Protein AF-A0A8J2LFX3-F1 (afdb_monomer)

Structure (mmCIF, N/CA/C/O backbone):
data_AF-A0A8J2LFX3-F1
#
_entry.id   AF-A0A8J2LFX3-F1
#
loop_
_atom_site.group_PDB
_atom_site.id
_atom_site.type_symbol
_atom_site.label_atom_id
_atom_site.label_alt_id
_atom_site.label_comp_id
_atom_site.label_asym_id
_atom_site.label_entity_id
_atom_site.label_seq_id
_atom_site.pdbx_PDB_ins_code
_atom_site.Cartn_x
_atom_site.Cartn_y
_atom_site.Cartn_z
_atom_site.occupancy
_atom_site.B_iso_or_equiv
_atom_site.auth_seq_id
_atom_site.auth_comp_id
_atom_site.auth_asym_id
_atom_site.auth_atom_id
_atom_site.pdbx_PDB_model_num
ATOM 1 N N . ARG A 1 1 ? -1.518 -3.913 -32.724 1.00 54.06 1 ARG A N 1
ATOM 2 C CA . ARG A 1 1 ? -2.761 -3.125 -32.909 1.00 54.06 1 ARG A CA 1
ATOM 3 C C . ARG A 1 1 ? -3.362 -2.504 -31.645 1.00 54.06 1 ARG A C 1
ATOM 5 O O . ARG A 1 1 ? -3.895 -1.420 -31.779 1.00 54.06 1 ARG A O 1
ATOM 12 N N . ARG A 1 2 ? -3.310 -3.101 -30.437 1.00 59.50 2 ARG A N 1
ATOM 13 C CA . ARG A 1 2 ? -3.858 -2.443 -29.218 1.00 59.50 2 ARG A CA 1
ATOM 14 C C . ARG A 1 2 ? -3.054 -1.228 -28.721 1.00 59.50 2 ARG A C 1
ATOM 16 O O . ARG A 1 2 ? -3.643 -0.308 -28.173 1.00 59.50 2 ARG A O 1
ATOM 23 N N . LEU A 1 3 ? -1.735 -1.227 -28.914 1.00 58.22 3 LEU A N 1
ATOM 24 C CA . LEU A 1 3 ? -0.837 -0.178 -28.405 1.00 58.22 3 LEU A CA 1
ATOM 25 C C . LEU A 1 3 ? -0.904 1.123 -29.227 1.00 58.22 3 LEU A C 1
ATOM 27 O O . LEU A 1 3 ? -0.895 2.213 -28.665 1.00 58.22 3 LEU A O 1
ATOM 31 N N . GLU A 1 4 ? -1.077 1.008 -30.545 1.00 68.25 4 GLU A N 1
ATOM 32 C CA . GLU A 1 4 ? -1.206 2.150 -31.467 1.00 68.25 4 GLU A CA 1
ATOM 33 C C . GLU A 1 4 ? -2.461 2.985 -31.177 1.00 68.25 4 GLU A C 1
ATOM 35 O O . GLU A 1 4 ? -2.435 4.206 -31.287 1.00 68.25 4 GLU A O 1
ATOM 40 N N . THR A 1 5 ? -3.552 2.348 -30.735 1.00 74.25 5 THR A N 1
ATOM 41 C CA . THR A 1 5 ? -4.804 3.039 -30.378 1.00 74.25 5 THR A CA 1
ATOM 42 C C . THR A 1 5 ? -4.658 3.927 -29.137 1.00 74.25 5 THR A C 1
ATOM 44 O O . THR A 1 5 ? -5.468 4.824 -28.933 1.00 74.25 5 THR A O 1
ATOM 47 N N . MET A 1 6 ? -3.632 3.695 -28.313 1.00 72.31 6 MET A N 1
ATOM 48 C CA . MET A 1 6 ? -3.352 4.468 -27.098 1.00 72.31 6 MET A CA 1
ATOM 49 C C . MET A 1 6 ? -2.240 5.509 -27.293 1.00 72.31 6 MET A C 1
ATOM 51 O O . MET A 1 6 ? -1.804 6.113 -26.319 1.00 72.31 6 MET A O 1
ATOM 55 N N . ASN A 1 7 ? -1.788 5.736 -28.534 1.00 65.56 7 ASN A N 1
ATOM 56 C CA . ASN A 1 7 ? -0.695 6.657 -28.861 1.00 65.56 7 ASN A CA 1
ATOM 57 C C . ASN A 1 7 ? 0.618 6.345 -28.109 1.00 65.56 7 ASN A C 1
ATOM 59 O O . ASN A 1 7 ? 1.412 7.236 -27.815 1.00 65.56 7 ASN A O 1
ATOM 63 N N . ILE A 1 8 ? 0.837 5.070 -27.774 1.00 66.75 8 ILE A N 1
ATOM 64 C CA . ILE A 1 8 ? 2.056 4.597 -27.118 1.00 66.75 8 ILE A CA 1
ATOM 65 C C . ILE A 1 8 ? 2.940 3.991 -28.205 1.00 66.75 8 ILE A C 1
ATOM 67 O O . ILE A 1 8 ? 2.707 2.870 -28.661 1.00 66.75 8 ILE A O 1
ATOM 71 N N . ALA A 1 9 ? 3.940 4.755 -28.643 1.00 70.19 9 ALA A N 1
ATOM 72 C CA . ALA A 1 9 ? 4.983 4.254 -29.526 1.00 70.19 9 ALA A CA 1
ATOM 73 C C . ALA A 1 9 ? 5.991 3.430 -28.711 1.00 70.19 9 ALA A C 1
ATOM 75 O O . ALA A 1 9 ? 6.470 3.873 -27.666 1.00 70.19 9 ALA A O 1
ATOM 76 N N . VAL A 1 10 ? 6.311 2.225 -29.186 1.00 65.88 10 VAL A N 1
ATOM 77 C CA . VAL A 1 10 ? 7.404 1.426 -28.622 1.00 65.88 10 VAL A CA 1
ATOM 78 C C . VAL A 1 10 ? 8.708 2.088 -29.050 1.00 65.88 10 VAL A C 1
ATOM 80 O O . VAL A 1 10 ? 8.985 2.199 -30.240 1.00 65.88 10 VAL A O 1
ATOM 83 N N . ASN A 1 11 ? 9.487 2.568 -28.084 1.00 65.62 11 ASN A N 1
ATOM 84 C CA . ASN A 1 11 ? 10.821 3.081 -28.357 1.00 65.62 11 ASN A CA 1
ATOM 85 C C . ASN A 1 11 ? 11.753 1.888 -28.623 1.00 65.62 11 ASN A C 1
ATOM 87 O O . ASN A 1 11 ? 12.009 1.098 -27.716 1.00 65.62 11 A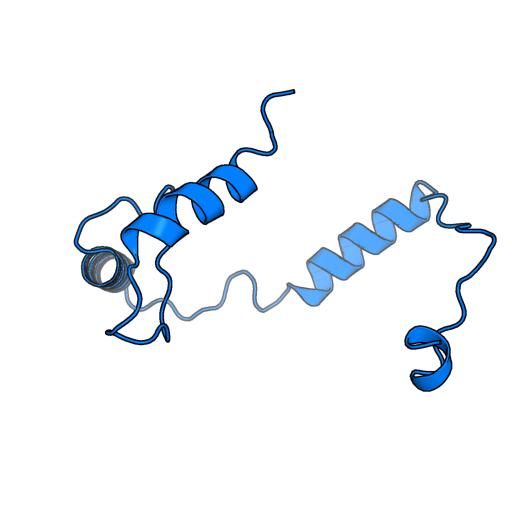SN A O 1
ATOM 91 N N . GLU A 1 12 ? 12.226 1.745 -29.862 1.00 63.00 12 GLU A N 1
ATOM 92 C CA . GLU A 1 12 ? 13.102 0.644 -30.295 1.00 63.00 12 GLU A CA 1
ATOM 93 C C . GLU A 1 12 ? 14.477 0.675 -29.610 1.00 63.00 12 GLU A C 1
ATOM 95 O O . GLU A 1 12 ? 15.147 -0.350 -29.517 1.00 63.00 12 GLU A O 1
ATOM 100 N N . ASN A 1 13 ? 14.857 1.825 -29.046 1.00 62.53 13 ASN A N 1
ATOM 101 C CA . ASN A 1 13 ? 16.038 1.970 -28.211 1.00 62.53 13 ASN A CA 1
ATOM 102 C C . ASN A 1 13 ? 15.597 2.242 -26.769 1.00 62.53 13 ASN A C 1
ATOM 104 O O . ASN A 1 13 ? 15.282 3.391 -26.439 1.00 62.53 13 ASN A O 1
ATOM 108 N N . PRO A 1 14 ? 15.599 1.249 -25.863 1.00 56.38 14 PRO A N 1
ATOM 109 C CA . PRO A 1 14 ? 15.486 1.527 -24.444 1.00 56.38 14 PRO A CA 1
ATOM 110 C C . PRO A 1 14 ? 16.813 2.137 -23.982 1.00 56.38 14 PRO A C 1
ATOM 112 O O . PRO A 1 14 ? 17.591 1.507 -23.276 1.00 56.38 14 PRO A O 1
ATOM 115 N N . SER A 1 15 ? 17.104 3.380 -24.370 1.00 59.62 15 SER A N 1
ATOM 116 C CA . SER A 1 15 ? 18.200 4.160 -23.795 1.00 59.62 15 SER A CA 1
ATOM 117 C C . SER A 1 15 ? 17.783 4.642 -22.402 1.00 59.62 15 SER A C 1
ATOM 119 O O . SER A 1 15 ? 17.672 5.835 -22.121 1.00 59.62 15 SER A O 1
ATOM 121 N N . LEU A 1 16 ? 17.478 3.685 -21.535 1.00 60.28 16 LEU A N 1
ATOM 122 C CA . LEU A 1 16 ? 17.452 3.840 -20.093 1.00 60.28 16 LEU A CA 1
ATOM 123 C C . LEU A 1 16 ? 18.709 3.162 -19.555 1.00 60.28 16 LEU A C 1
ATOM 125 O O . LEU A 1 16 ? 18.645 2.343 -18.643 1.00 60.28 16 LEU A O 1
ATOM 129 N N . GLU A 1 17 ? 19.872 3.506 -20.113 1.00 66.19 17 GLU A N 1
ATOM 130 C CA . GLU A 1 17 ? 21.086 3.360 -19.325 1.00 66.19 17 GLU A CA 1
ATOM 131 C C . GLU A 1 17 ? 20.935 4.304 -18.134 1.00 66.19 17 GLU A C 1
ATOM 133 O O . GLU A 1 17 ? 20.952 5.534 -18.254 1.00 66.19 17 GLU A O 1
ATOM 138 N N . LEU A 1 18 ? 20.666 3.705 -16.978 1.00 66.12 18 LEU A N 1
ATOM 139 C CA . LEU A 1 18 ? 20.683 4.375 -15.692 1.00 66.12 18 LEU A CA 1
ATOM 140 C C . LEU A 1 18 ? 22.133 4.744 -15.405 1.00 66.12 18 LEU A C 1
ATOM 142 O O . LEU A 1 18 ? 22.847 4.032 -14.705 1.00 66.12 18 LEU A O 1
ATOM 146 N N . THR A 1 19 ? 22.566 5.868 -15.968 1.00 83.69 19 THR A N 1
ATOM 147 C CA . THR A 1 19 ? 23.783 6.526 -15.512 1.00 83.69 19 THR A CA 1
ATOM 148 C C . THR A 1 19 ? 23.674 6.752 -14.006 1.00 83.69 19 THR A C 1
ATOM 150 O O . THR A 1 19 ? 22.574 6.912 -13.465 1.00 83.69 19 THR A O 1
ATOM 153 N N . GLU A 1 20 ? 24.805 6.758 -13.309 1.00 84.94 20 GLU A N 1
ATOM 154 C CA . GLU A 1 20 ? 24.835 6.887 -11.848 1.00 84.94 20 GLU A CA 1
ATOM 155 C C . GLU A 1 20 ? 24.051 8.123 -11.368 1.00 84.94 20 GLU A C 1
ATOM 157 O O . GLU A 1 20 ? 23.231 8.043 -10.450 1.00 84.94 20 GLU A O 1
ATOM 162 N N . GLU A 1 21 ? 24.186 9.234 -12.096 1.00 87.94 21 GLU A N 1
ATOM 163 C CA . GLU A 1 21 ? 23.443 10.478 -11.884 1.00 87.94 21 GLU A CA 1
ATOM 164 C C . GLU A 1 21 ? 21.924 10.298 -12.024 1.00 87.94 21 GLU A C 1
ATOM 166 O O . GLU A 1 21 ? 21.158 10.758 -11.174 1.00 87.94 21 GLU A O 1
ATOM 171 N N . ARG A 1 22 ? 21.462 9.581 -13.059 1.00 84.31 22 ARG A N 1
ATOM 172 C CA . ARG A 1 22 ? 20.034 9.277 -13.258 1.00 84.31 22 ARG A CA 1
ATOM 173 C C . ARG A 1 22 ? 19.501 8.344 -12.176 1.00 84.31 22 ARG A C 1
ATOM 175 O O . ARG A 1 22 ? 18.360 8.506 -11.752 1.00 84.31 22 ARG A O 1
ATOM 182 N N . GLY A 1 23 ? 20.320 7.406 -11.700 1.00 87.56 23 GLY A N 1
ATOM 183 C CA . GLY A 1 23 ? 19.982 6.526 -10.584 1.00 87.56 23 GLY A CA 1
ATOM 184 C C . GLY A 1 23 ? 19.795 7.289 -9.271 1.00 87.56 23 GLY A C 1
ATOM 185 O O . GLY A 1 23 ? 18.824 7.049 -8.551 1.00 87.56 23 GLY A O 1
ATOM 186 N N . ILE A 1 24 ? 20.679 8.245 -8.973 1.00 90.25 24 ILE A N 1
ATOM 187 C CA . ILE A 1 24 ? 20.552 9.130 -7.804 1.00 90.25 24 ILE A CA 1
ATOM 188 C C . ILE A 1 24 ? 19.301 10.000 -7.931 1.00 90.25 24 ILE A C 1
ATOM 190 O O . ILE A 1 24 ? 18.506 10.077 -6.994 1.00 90.25 24 ILE A O 1
ATOM 194 N N . LEU A 1 25 ? 19.081 10.600 -9.100 1.00 89.94 25 LEU A N 1
ATOM 195 C CA . LEU A 1 25 ? 17.931 11.463 -9.344 1.00 89.94 25 LEU A CA 1
ATOM 196 C C . LEU A 1 25 ? 16.612 10.689 -9.225 1.00 89.94 25 LEU A C 1
ATOM 198 O O . LEU A 1 25 ? 15.675 11.176 -8.600 1.00 89.94 25 LEU A O 1
ATOM 202 N N . LEU A 1 26 ? 16.556 9.448 -9.713 1.00 85.62 26 LEU A N 1
ATOM 203 C CA . LEU A 1 26 ? 15.398 8.572 -9.541 1.00 85.62 26 LEU A CA 1
ATOM 204 C C . LEU A 1 26 ? 15.145 8.234 -8.066 1.00 85.62 26 LEU A C 1
ATOM 206 O O . LEU A 1 26 ? 14.004 8.301 -7.618 1.00 85.62 26 LEU A O 1
ATOM 210 N N . LYS A 1 27 ? 16.193 7.924 -7.288 1.00 85.31 27 LYS A N 1
ATOM 211 C CA . LYS A 1 27 ? 16.071 7.695 -5.836 1.00 85.31 27 LYS A CA 1
ATOM 212 C C . LYS A 1 27 ? 15.534 8.930 -5.114 1.00 85.31 27 LYS A C 1
ATOM 214 O O . LYS A 1 27 ? 14.680 8.787 -4.245 1.00 85.31 27 LYS A O 1
ATOM 219 N N . ILE A 1 28 ? 15.989 10.125 -5.494 1.00 86.44 28 ILE A N 1
ATOM 220 C CA . ILE A 1 28 ? 15.506 11.398 -4.941 1.00 86.44 28 ILE A CA 1
ATOM 221 C C . ILE A 1 28 ? 14.050 11.646 -5.336 1.00 86.44 28 ILE A C 1
ATOM 223 O O . ILE A 1 28 ? 13.258 12.022 -4.483 1.00 86.44 28 ILE A O 1
ATOM 227 N N . VAL A 1 29 ? 13.675 11.413 -6.596 1.00 85.06 29 VAL A N 1
ATOM 228 C CA . VAL A 1 29 ? 12.294 11.579 -7.073 1.00 85.06 29 VAL A CA 1
ATOM 229 C C . VAL A 1 29 ? 11.356 10.601 -6.377 1.00 85.06 29 VAL A C 1
ATOM 231 O O . VAL A 1 29 ? 10.283 11.008 -5.955 1.00 85.06 29 VAL A O 1
ATOM 234 N N . ILE A 1 30 ? 11.765 9.345 -6.191 1.00 81.44 30 ILE A N 1
ATOM 235 C CA . ILE A 1 30 ? 11.018 8.356 -5.408 1.00 81.44 30 ILE A CA 1
ATOM 236 C C . ILE A 1 30 ? 10.890 8.851 -3.964 1.00 81.44 30 ILE A C 1
ATOM 238 O O . ILE A 1 30 ? 9.778 9.045 -3.483 1.00 81.44 30 ILE A O 1
ATOM 242 N N . ALA A 1 31 ? 12.001 9.144 -3.285 1.00 78.50 31 ALA A N 1
ATOM 243 C CA . ALA A 1 31 ? 11.982 9.616 -1.902 1.00 78.50 31 ALA A CA 1
ATOM 244 C C . ALA A 1 31 ? 11.134 10.890 -1.725 1.00 78.50 31 ALA A C 1
ATOM 246 O O . ALA A 1 31 ? 10.353 10.969 -0.784 1.00 78.50 31 ALA A O 1
ATOM 247 N N . GLY A 1 32 ? 11.232 11.847 -2.648 1.00 74.62 32 GLY A N 1
ATOM 248 C CA . GLY A 1 32 ? 10.488 13.106 -2.654 1.00 74.62 32 GLY A CA 1
ATOM 249 C C . GLY A 1 32 ? 9.009 12.944 -3.004 1.00 74.62 32 GLY A C 1
ATOM 250 O O . GLY A 1 32 ? 8.167 13.546 -2.348 1.00 74.62 32 GLY A O 1
ATOM 251 N N . ALA A 1 33 ? 8.662 12.082 -3.963 1.00 73.50 33 ALA A N 1
ATOM 252 C CA . ALA A 1 33 ? 7.270 11.739 -4.268 1.00 73.50 33 ALA A CA 1
ATOM 253 C C . ALA A 1 33 ? 6.584 11.049 -3.078 1.00 73.50 33 ALA A C 1
ATOM 255 O O . ALA A 1 33 ? 5.379 11.200 -2.874 1.00 73.50 33 ALA A O 1
ATOM 256 N N . PHE A 1 34 ? 7.354 10.324 -2.263 1.00 65.50 34 PHE A N 1
ATOM 257 C CA . PHE A 1 34 ? 6.867 9.654 -1.061 1.00 65.50 34 PHE A CA 1
ATOM 258 C C . PHE A 1 34 ? 6.990 10.491 0.229 1.00 65.50 34 PHE A C 1
ATOM 260 O O . PHE A 1 34 ? 6.431 10.099 1.255 1.00 65.50 34 PHE A O 1
ATOM 267 N N . TYR A 1 35 ? 7.627 11.664 0.210 1.00 57.94 35 TYR A N 1
ATOM 268 C CA . TYR A 1 35 ? 7.782 12.543 1.377 1.00 57.94 35 TYR A CA 1
ATOM 269 C C . TYR A 1 35 ? 6.829 13.740 1.252 1.00 57.94 35 TYR A C 1
ATOM 271 O O . TYR A 1 35 ? 7.170 14.717 0.587 1.00 57.94 35 TYR A O 1
ATOM 279 N N . PRO A 1 36 ? 5.589 13.658 1.781 1.00 55.75 36 PRO A N 1
ATOM 280 C CA . PRO A 1 36 ? 5.284 13.576 3.223 1.00 55.75 36 PRO A CA 1
ATOM 281 C C . PRO A 1 36 ? 4.398 12.374 3.622 1.00 55.75 36 PRO A C 1
ATOM 283 O O . PRO A 1 36 ? 3.975 12.254 4.772 1.00 55.75 36 PRO A O 1
ATOM 286 N N . ASN A 1 37 ? 4.102 11.472 2.684 1.00 52.19 37 ASN A N 1
ATOM 287 C CA . ASN A 1 37 ? 3.111 10.406 2.862 1.00 52.19 37 ASN A CA 1
ATOM 288 C C . ASN A 1 37 ? 3.683 9.087 3.416 1.00 52.19 37 ASN A C 1
ATOM 290 O O . ASN A 1 37 ? 2.910 8.215 3.806 1.00 52.19 37 ASN A O 1
ATOM 294 N N . TYR A 1 38 ? 5.009 8.928 3.508 1.00 54.88 38 TYR A N 1
ATOM 295 C CA . TYR A 1 38 ? 5.621 7.703 4.044 1.00 54.88 38 TYR A CA 1
ATOM 296 C C . TYR A 1 38 ? 5.483 7.563 5.574 1.00 54.88 38 TYR A C 1
ATOM 298 O O . TYR A 1 38 ? 5.497 6.448 6.092 1.00 54.88 38 TYR A O 1
ATOM 306 N N . PHE A 1 39 ? 5.310 8.673 6.309 1.00 53.91 39 PHE A N 1
ATOM 307 C CA . PHE A 1 39 ? 5.297 8.673 7.783 1.00 53.91 39 PHE A CA 1
ATOM 308 C C . PHE A 1 39 ? 4.083 9.330 8.448 1.00 53.91 39 PHE A C 1
ATOM 310 O O . PHE A 1 39 ? 3.976 9.278 9.671 1.00 53.91 39 PHE A O 1
ATOM 317 N N . VAL A 1 40 ? 3.135 9.885 7.689 1.00 54.12 40 VAL A N 1
ATOM 318 C CA . VAL A 1 40 ? 1.976 10.581 8.273 1.00 54.12 40 VAL A CA 1
ATOM 319 C C . VAL A 1 40 ? 0.660 9.979 7.792 1.00 54.12 40 VAL A C 1
ATOM 321 O O . VAL A 1 40 ? -0.264 10.668 7.379 1.00 54.12 40 VAL A O 1
ATOM 324 N N . ARG A 1 41 ? 0.510 8.658 7.929 1.00 55.53 41 ARG A N 1
ATOM 325 C CA . ARG A 1 41 ? -0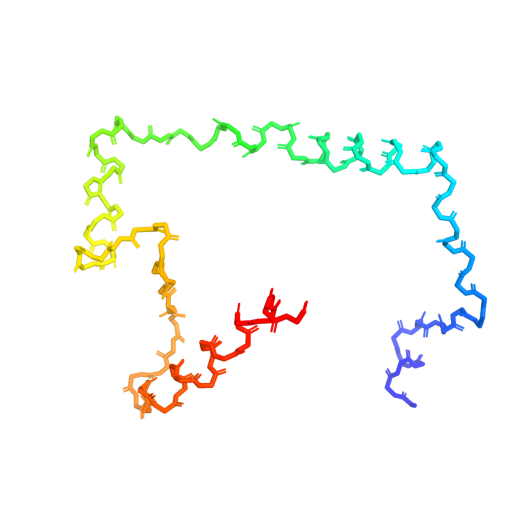.804 8.198 8.384 1.00 55.53 41 ARG A CA 1
ATOM 326 C C . ARG A 1 41 ? -0.821 8.566 9.858 1.00 55.53 41 ARG A C 1
ATOM 328 O O . ARG A 1 41 ? 0.012 8.043 10.593 1.00 55.53 41 ARG A O 1
ATOM 335 N N . ASN A 1 42 ? -1.701 9.482 10.264 1.00 54.75 42 ASN A N 1
ATOM 336 C CA . ASN A 1 42 ? -2.056 9.673 11.669 1.00 54.75 42 ASN A CA 1
ATOM 337 C C . ASN A 1 42 ? -2.513 8.299 12.168 1.00 54.75 42 ASN A C 1
ATOM 339 O O . ASN A 1 42 ? -3.670 7.922 11.994 1.00 54.75 42 ASN A O 1
ATOM 343 N N . ARG A 1 43 ? -1.574 7.471 12.637 1.00 56.69 43 ARG A N 1
ATOM 344 C CA . ARG A 1 43 ? -1.931 6.169 13.164 1.00 56.69 43 ARG A CA 1
ATOM 345 C C . ARG A 1 43 ? -2.670 6.495 14.458 1.00 56.69 43 ARG A C 1
ATOM 347 O O . ARG A 1 43 ? -2.119 7.251 15.267 1.00 56.69 43 ARG A O 1
ATOM 354 N N . PRO A 1 44 ? -3.894 5.979 14.665 1.00 60.19 44 PRO A N 1
ATOM 355 C CA . PRO A 1 44 ? -4.463 5.969 16.006 1.00 60.19 44 PRO A CA 1
ATOM 356 C C . PRO A 1 44 ? -3.418 5.358 16.950 1.00 60.19 44 PRO A C 1
ATOM 358 O O . PRO A 1 44 ? -2.511 4.656 16.480 1.00 60.19 44 PRO A O 1
ATOM 361 N N . LYS A 1 45 ? -3.472 5.696 18.247 1.00 74.19 45 LYS A N 1
ATOM 362 C CA . LYS A 1 45 ? -2.457 5.319 19.256 1.00 74.19 45 LYS A CA 1
ATOM 363 C C . LYS A 1 45 ? -1.888 3.941 18.927 1.00 74.19 45 LYS A C 1
ATOM 365 O O . LYS A 1 45 ? -2.677 3.043 18.688 1.00 74.19 45 LYS A O 1
ATOM 370 N N . LYS A 1 46 ? -0.563 3.755 18.904 1.00 69.19 46 LYS A N 1
ATOM 371 C CA . LYS A 1 46 ? 0.108 2.515 18.439 1.00 69.19 46 LYS A CA 1
ATOM 372 C C . LYS A 1 46 ? -0.654 1.212 18.769 1.00 69.19 46 LYS A C 1
ATOM 374 O O . LYS A 1 46 ? -0.827 0.366 17.901 1.00 69.19 46 LYS A O 1
ATOM 379 N N . ASN A 1 47 ? -1.170 1.110 19.993 1.00 70.12 47 ASN A N 1
ATOM 380 C CA . ASN A 1 47 ? -1.959 -0.020 20.486 1.00 70.12 47 ASN A CA 1
ATOM 381 C C . ASN A 1 47 ? -3.314 -0.217 19.768 1.00 70.12 47 ASN A C 1
ATOM 383 O O . ASN A 1 47 ? -3.727 -1.34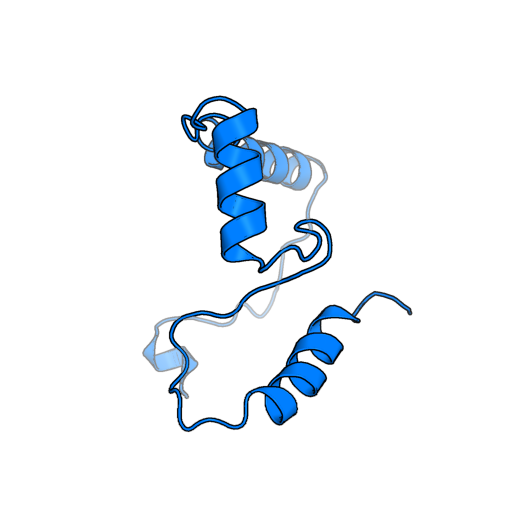8 19.537 1.00 70.12 47 ASN A O 1
ATOM 387 N N . GLU A 1 48 ? -4.025 0.860 19.430 1.00 77.19 48 GLU A N 1
ATOM 388 C CA . GLU A 1 48 ? -5.265 0.839 18.640 1.00 77.19 48 GLU A CA 1
ATOM 389 C C . GLU A 1 48 ? -4.983 0.363 17.213 1.00 77.19 48 GLU A C 1
ATOM 391 O O . GLU A 1 48 ? -5.672 -0.525 16.725 1.00 77.19 48 GLU A O 1
ATOM 396 N N . TYR A 1 49 ? -3.909 0.855 16.591 1.00 76.50 49 TYR A N 1
ATOM 397 C CA . TYR A 1 49 ? -3.505 0.430 15.251 1.00 76.50 49 TYR A CA 1
ATOM 398 C C . TYR A 1 49 ? -3.119 -1.059 15.192 1.00 76.50 49 TYR A C 1
ATOM 400 O O . TYR A 1 49 ? -3.568 -1.788 14.310 1.00 76.50 49 TYR A O 1
ATOM 408 N N . GLU A 1 50 ? -2.330 -1.547 16.153 1.00 74.44 50 GLU A N 1
ATOM 409 C CA . GLU A 1 50 ? -1.983 -2.974 16.250 1.00 74.44 50 GLU A CA 1
ATOM 410 C C . GLU A 1 50 ? -3.225 -3.852 16.491 1.00 74.44 50 GLU A C 1
ATOM 412 O O . GLU A 1 50 ? -3.362 -4.933 15.908 1.00 74.44 50 GLU A O 1
ATOM 417 N N . LYS A 1 51 ? -4.175 -3.372 17.304 1.00 78.12 51 LYS A N 1
ATOM 418 C CA . LYS A 1 51 ? -5.453 -4.051 17.553 1.00 78.12 51 LYS A CA 1
ATOM 419 C C . LYS A 1 51 ? -6.356 -4.084 16.315 1.00 78.12 51 LYS A C 1
ATOM 421 O O . LYS A 1 51 ? -7.025 -5.085 16.072 1.00 78.12 51 LYS A O 1
ATOM 426 N N . GLU A 1 52 ? -6.390 -3.013 15.533 1.00 79.50 52 GLU A N 1
ATOM 427 C CA . GLU A 1 52 ? -7.172 -2.947 14.295 1.00 79.50 52 GLU A CA 1
ATOM 428 C C . GLU A 1 52 ? -6.605 -3.877 13.224 1.00 79.50 52 GLU A C 1
ATOM 430 O O . GLU A 1 52 ? -7.357 -4.664 12.654 1.00 79.50 52 GLU A O 1
ATOM 435 N N . ILE A 1 53 ? -5.283 -3.881 13.025 1.00 78.62 53 ILE A N 1
ATOM 436 C CA . ILE A 1 53 ? -4.633 -4.785 12.067 1.00 78.62 53 ILE A CA 1
ATOM 437 C C . ILE A 1 53 ? -4.831 -6.245 12.461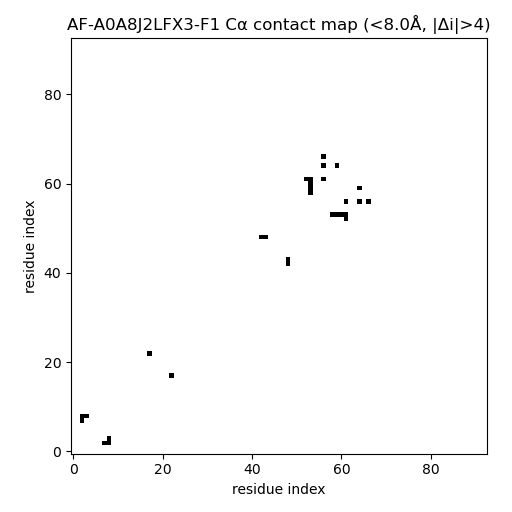 1.00 78.62 53 ILE A C 1
ATOM 439 O O . ILE A 1 53 ? -5.174 -7.076 11.624 1.00 78.62 53 ILE A O 1
ATOM 443 N N . SER A 1 54 ? -4.617 -6.581 13.735 1.00 78.38 54 SER A N 1
ATOM 444 C CA . SER A 1 54 ? -4.828 -7.953 14.205 1.00 78.38 54 SER A CA 1
ATOM 445 C C . SER A 1 54 ? -6.285 -8.391 14.047 1.00 78.38 54 SER A C 1
ATOM 447 O O . SER A 1 54 ? -6.532 -9.553 13.733 1.00 78.38 54 SER A O 1
ATOM 449 N N . LYS A 1 55 ? -7.254 -7.477 14.187 1.00 81.25 55 LYS A N 1
ATOM 450 C CA . LYS A 1 55 ? -8.666 -7.756 13.902 1.00 81.25 55 LYS A CA 1
ATOM 451 C C . LYS A 1 55 ? -8.919 -7.974 12.407 1.00 81.25 55 LYS A C 1
ATOM 453 O O . LYS A 1 55 ? -9.610 -8.925 12.055 1.00 81.25 55 LYS A O 1
ATOM 458 N N . GLU A 1 56 ? -8.360 -7.130 11.544 1.00 80.31 56 GLU A N 1
ATOM 459 C CA . GLU A 1 56 ? -8.504 -7.227 10.084 1.00 80.31 56 GLU A CA 1
ATOM 460 C C . GLU A 1 56 ? -7.878 -8.512 9.522 1.00 80.31 56 GLU A C 1
ATOM 462 O O . GLU A 1 56 ? -8.447 -9.161 8.647 1.00 80.31 56 GLU A O 1
ATOM 467 N N . LEU A 1 57 ? -6.743 -8.931 10.080 1.00 83.12 57 LEU A N 1
ATOM 468 C CA . LEU A 1 57 ? -6.026 -10.141 9.682 1.00 83.12 57 LEU A CA 1
ATOM 469 C C . LEU A 1 57 ? -6.469 -11.400 10.435 1.00 83.12 57 LEU A C 1
ATOM 471 O O . LEU A 1 57 ? -5.846 -12.449 10.277 1.00 83.12 57 LEU A O 1
ATOM 475 N N . ILE A 1 58 ? -7.517 -11.320 11.262 1.00 83.06 58 ILE A N 1
ATOM 476 C CA . ILE A 1 58 ? -8.049 -12.453 12.039 1.00 83.06 58 ILE A CA 1
ATOM 477 C C . ILE A 1 58 ? -6.923 -13.124 12.859 1.00 83.06 58 ILE A C 1
ATOM 479 O O . ILE A 1 58 ? -6.731 -14.338 12.853 1.00 83.06 58 ILE A O 1
ATOM 483 N N . GLY A 1 59 ? -6.097 -12.309 13.515 1.00 80.81 59 GLY A N 1
ATOM 484 C CA . GLY A 1 59 ? -4.968 -12.756 14.332 1.00 80.81 59 GLY A CA 1
ATOM 485 C C . GLY A 1 59 ? -3.760 -13.288 13.553 1.00 80.81 59 GLY A C 1
ATOM 486 O O . GLY A 1 59 ? -2.809 -13.757 14.175 1.00 80.81 59 GLY A O 1
ATOM 487 N N . ARG A 1 60 ? -3.758 -13.223 12.215 1.00 79.88 60 ARG A N 1
ATOM 488 C CA . ARG A 1 60 ? -2.595 -13.603 11.402 1.00 79.88 60 ARG A CA 1
ATOM 489 C C . ARG A 1 60 ? -1.533 -12.504 11.399 1.00 79.88 60 ARG A C 1
ATOM 491 O O . ARG A 1 60 ? -1.827 -11.325 11.594 1.00 79.88 60 ARG A O 1
ATOM 498 N N . ASN A 1 61 ? -0.282 -12.902 11.177 1.00 79.56 61 ASN A N 1
ATOM 499 C CA . ASN A 1 61 ? 0.854 -11.988 11.231 1.00 79.56 61 ASN A CA 1
ATOM 500 C C . ASN A 1 61 ? 0.807 -10.981 10.057 1.00 79.56 61 ASN A C 1
ATOM 502 O O . ASN A 1 61 ? 0.857 -11.416 8.903 1.00 79.56 61 ASN A O 1
ATOM 506 N N . PRO A 1 62 ? 0.769 -9.659 10.316 1.00 80.75 62 PRO A N 1
ATOM 507 C CA . PRO A 1 62 ? 0.735 -8.628 9.274 1.00 80.75 62 PRO A CA 1
ATOM 508 C C . PRO A 1 62 ? 1.967 -8.562 8.389 1.00 80.75 62 PRO A C 1
ATOM 510 O O . PRO A 1 62 ? 1.878 -8.070 7.270 1.00 80.75 62 PRO A O 1
ATOM 513 N N . ALA A 1 63 ? 3.109 -9.051 8.864 1.00 77.44 63 ALA A N 1
ATOM 514 C CA . ALA A 1 63 ? 4.333 -9.062 8.076 1.00 77.44 63 ALA A CA 1
ATOM 515 C C . ALA A 1 63 ? 4.352 -10.181 7.023 1.00 77.44 63 ALA A C 1
ATOM 517 O O . ALA A 1 63 ? 5.162 -10.133 6.104 1.00 77.44 63 ALA A O 1
ATOM 518 N N . THR A 1 64 ? 3.487 -11.192 7.154 1.00 80.19 64 THR A N 1
ATOM 519 C CA . THR A 1 64 ? 3.502 -12.391 6.296 1.00 80.19 64 THR A CA 1
ATOM 520 C C . THR A 1 64 ? 2.147 -12.712 5.675 1.00 80.19 64 THR A C 1
ATOM 522 O O . THR A 1 64 ? 2.028 -13.691 4.944 1.00 80.19 64 THR A O 1
ATOM 525 N N . THR A 1 65 ? 1.110 -11.931 5.981 1.00 81.88 65 THR A N 1
ATOM 526 C CA . THR A 1 65 ? -0.265 -12.205 5.551 1.00 81.88 65 THR A CA 1
ATOM 527 C C . THR A 1 65 ? -0.774 -11.080 4.671 1.00 81.88 65 THR A C 1
ATOM 529 O O . THR A 1 65 ? -0.816 -9.927 5.090 1.00 81.88 65 THR A O 1
ATOM 532 N N . VAL A 1 66 ? -1.230 -11.438 3.473 1.00 80.50 66 VAL A N 1
ATOM 533 C CA . VAL A 1 66 ? -1.920 -10.535 2.550 1.00 80.50 66 VAL A CA 1
ATOM 534 C C . VAL A 1 66 ? -3.399 -10.913 2.526 1.00 80.50 66 VAL A C 1
ATOM 536 O O . VAL A 1 66 ? -3.737 -12.085 2.350 1.00 80.50 66 VAL A O 1
ATOM 539 N N . VAL A 1 67 ? -4.283 -9.932 2.722 1.00 79.19 67 VAL A N 1
ATOM 540 C CA . VAL A 1 67 ? -5.740 -10.117 2.654 1.00 79.19 67 VAL A CA 1
ATOM 541 C C . VAL A 1 67 ? -6.276 -9.438 1.406 1.00 79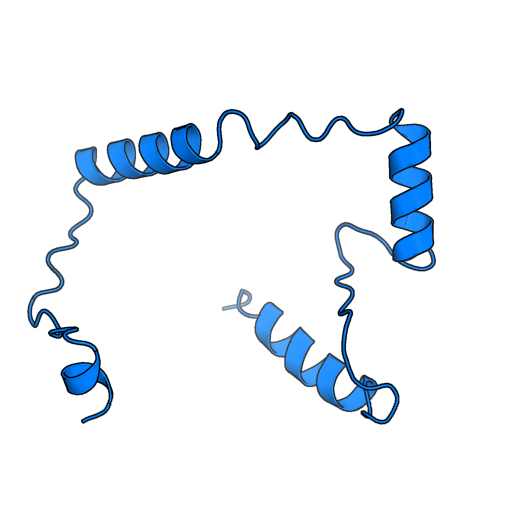.19 67 VAL A C 1
ATOM 543 O O . VAL A 1 67 ? -6.001 -8.272 1.139 1.00 79.19 67 VAL A O 1
ATOM 546 N N . PHE A 1 68 ? -7.067 -10.189 0.653 1.00 78.50 68 PHE A N 1
ATOM 547 C CA . PHE A 1 68 ? -7.736 -9.730 -0.549 1.00 78.50 68 PHE A CA 1
ATOM 548 C C . PHE A 1 68 ? -9.192 -9.384 -0.219 1.00 78.50 68 PHE A C 1
ATOM 550 O O . PHE A 1 68 ? -9.923 -10.214 0.316 1.00 78.50 68 PHE A O 1
ATOM 557 N N . GLN A 1 69 ? -9.609 -8.153 -0.519 1.00 80.44 69 GLN A N 1
ATOM 558 C CA . GLN A 1 69 ? -10.973 -7.659 -0.297 1.00 80.44 69 GLN A CA 1
ATOM 559 C C . GLN A 1 69 ? -11.666 -7.391 -1.641 1.00 80.44 69 GLN A C 1
ATOM 561 O O . GLN A 1 69 ? -11.004 -7.180 -2.654 1.00 80.44 69 GLN A O 1
ATOM 566 N N . GLY A 1 70 ? -13.003 -7.401 -1.655 1.00 79.75 70 GLY A N 1
ATOM 567 C CA . GLY A 1 70 ? -13.796 -7.087 -2.854 1.00 79.75 70 GLY A CA 1
ATOM 568 C C . GLY A 1 70 ? -13.974 -8.239 -3.851 1.00 79.75 70 GLY A C 1
ATOM 569 O O . GLY A 1 70 ? -14.474 -8.016 -4.950 1.00 79.75 70 GLY A O 1
ATOM 570 N N . PHE A 1 71 ? -13.596 -9.463 -3.480 1.00 79.81 71 PHE A N 1
ATOM 571 C CA . PHE A 1 71 ? -13.898 -10.666 -4.260 1.00 79.81 71 PHE A CA 1
ATOM 572 C C . PHE A 1 71 ? -15.350 -11.103 -4.034 1.00 79.81 71 PHE A C 1
ATOM 574 O O . PHE A 1 71 ? -15.905 -10.899 -2.952 1.00 79.81 71 PHE A O 1
ATOM 581 N N . SER A 1 72 ? -15.970 -11.704 -5.055 1.00 80.88 72 SER A N 1
ATOM 582 C CA . SER A 1 72 ? -17.323 -12.257 -4.917 1.00 80.88 72 SER A CA 1
ATOM 583 C C . SER A 1 72 ? -17.321 -13.422 -3.923 1.00 80.88 72 SER A C 1
ATOM 585 O O . SER A 1 72 ? -16.433 -14.274 -3.977 1.00 80.88 72 SER A O 1
ATOM 587 N N . ALA A 1 73 ? -18.326 -13.480 -3.045 1.00 77.56 73 ALA A N 1
ATOM 588 C CA . ALA A 1 73 ? -18.467 -14.541 -2.045 1.00 77.56 73 ALA A CA 1
ATOM 589 C C . ALA A 1 73 ? -18.645 -15.938 -2.670 1.00 77.56 73 ALA A C 1
ATOM 591 O O . ALA A 1 73 ? -18.327 -16.939 -2.034 1.00 77.56 73 ALA A O 1
ATO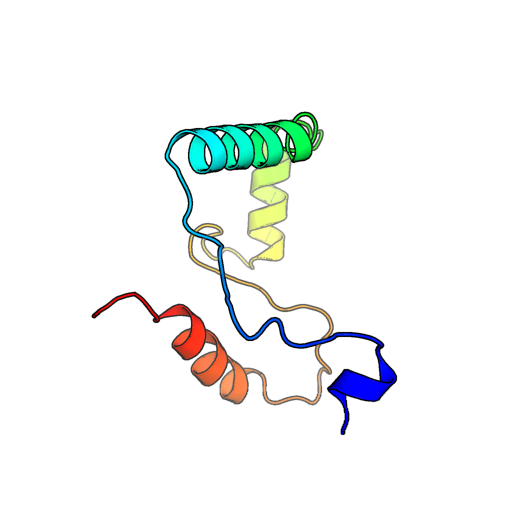M 592 N N . ASP A 1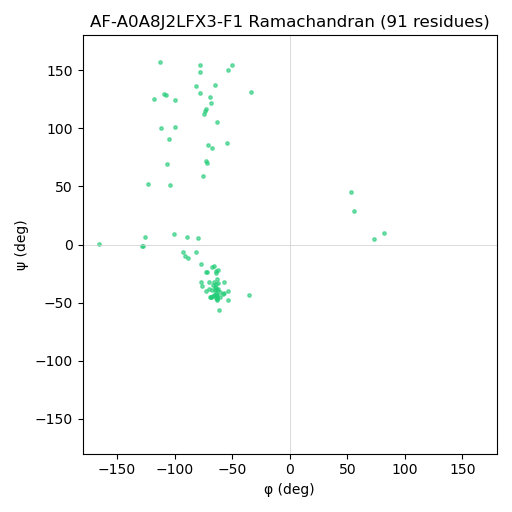 74 ? -19.092 -15.993 -3.926 1.00 82.19 74 ASP A N 1
ATOM 593 C CA . ASP A 1 74 ? -19.313 -17.238 -4.667 1.00 82.19 74 ASP A CA 1
ATOM 594 C C . ASP A 1 74 ? -18.025 -17.810 -5.280 1.00 82.19 74 ASP A C 1
ATOM 596 O O . ASP A 1 74 ? -18.031 -18.902 -5.852 1.00 82.19 74 ASP A O 1
ATOM 600 N N . GLN A 1 75 ? -16.904 -17.082 -5.209 1.00 75.56 75 GLN A N 1
ATOM 601 C CA . GLN A 1 75 ? -15.650 -17.550 -5.785 1.00 75.56 75 GLN A CA 1
ATOM 602 C C . GLN A 1 75 ? -14.928 -18.529 -4.848 1.00 75.56 75 GLN A C 1
ATOM 604 O O . GLN A 1 75 ? -14.780 -18.264 -3.652 1.00 75.56 75 GLN A O 1
ATOM 609 N N . PRO A 1 76 ? -14.387 -19.641 -5.380 1.00 78.38 76 PRO A N 1
ATOM 610 C CA . PRO A 1 76 ? -13.600 -20.587 -4.600 1.00 78.38 76 PRO A CA 1
ATOM 611 C C . PRO A 1 76 ? -12.236 -19.977 -4.235 1.00 78.38 76 PRO A C 1
ATOM 613 O O . PRO A 1 76 ? -11.233 -20.187 -4.916 1.00 78.38 76 PRO A O 1
ATOM 616 N N . GLY A 1 77 ? -12.186 -19.225 -3.132 1.00 76.44 77 GLY A N 1
ATOM 617 C CA . GLY A 1 77 ? -10.995 -18.477 -2.708 1.00 76.44 77 GLY A CA 1
ATOM 618 C C . GLY A 1 77 ? -9.742 -19.338 -2.512 1.00 76.44 77 GLY A C 1
ATOM 619 O O . GLY A 1 77 ? -8.637 -18.896 -2.813 1.00 76.44 77 GLY A O 1
ATOM 620 N N . HIS A 1 78 ? -9.903 -20.596 -2.094 1.00 75.69 78 HIS A N 1
ATOM 621 C CA . HIS A 1 78 ? -8.788 -21.528 -1.892 1.00 75.69 78 HIS A CA 1
ATOM 622 C C . HIS A 1 78 ? -8.059 -21.895 -3.194 1.00 75.69 78 HIS A C 1
ATOM 624 O O . HIS A 1 78 ? -6.848 -22.098 -3.166 1.00 75.69 78 HIS A O 1
ATOM 630 N N . LEU A 1 79 ? -8.766 -21.945 -4.331 1.00 77.88 79 LEU A N 1
ATOM 631 C CA . LEU A 1 79 ? -8.149 -22.257 -5.626 1.00 77.88 79 LEU A CA 1
ATOM 632 C C . LEU A 1 79 ? -7.250 -21.114 -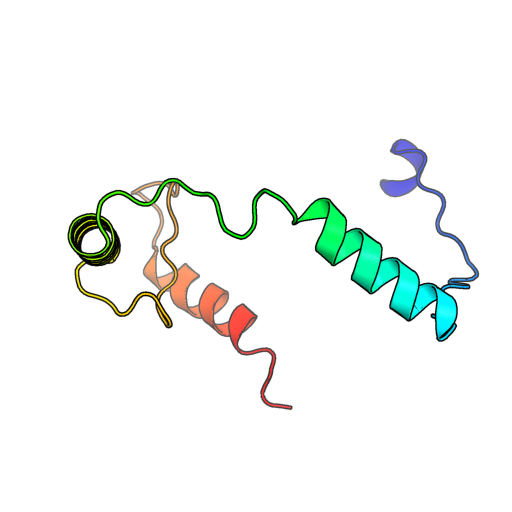6.101 1.00 77.88 79 LEU A C 1
ATOM 634 O O . LEU A 1 79 ? -6.162 -21.348 -6.624 1.00 77.88 79 LEU A O 1
ATOM 638 N N . TYR A 1 80 ? -7.680 -19.874 -5.871 1.00 80.75 80 TYR A N 1
ATOM 639 C CA . TYR A 1 80 ? -6.896 -18.696 -6.227 1.00 80.75 80 TYR A CA 1
ATOM 640 C C . TYR A 1 80 ? -5.762 -18.433 -5.246 1.00 80.75 80 TYR A C 1
ATOM 642 O O . TYR A 1 80 ? -4.711 -17.967 -5.671 1.00 80.75 80 TYR A O 1
ATOM 650 N N . ALA A 1 81 ? -5.938 -18.767 -3.965 1.00 81.50 81 ALA A N 1
ATOM 651 C CA . ALA A 1 81 ? -4.915 -18.554 -2.949 1.00 81.50 81 ALA A CA 1
ATOM 652 C C . ALA A 1 81 ? -3.575 -19.182 -3.354 1.00 81.50 81 ALA A C 1
ATOM 654 O O . ALA A 1 81 ? -2.564 -18.492 -3.335 1.00 81.50 81 ALA A O 1
ATOM 655 N N . HIS A 1 82 ? -3.572 -20.439 -3.812 1.00 81.25 82 HIS A N 1
ATOM 656 C CA . HIS A 1 82 ? -2.336 -21.117 -4.208 1.00 81.25 82 HIS A CA 1
ATOM 657 C C . HIS A 1 82 ? -1.648 -20.444 -5.404 1.00 81.25 82 HIS A C 1
ATOM 659 O O . HIS A 1 82 ? -0.458 -20.145 -5.344 1.00 81.25 82 HIS A O 1
ATOM 665 N N . HIS A 1 83 ? -2.410 -20.142 -6.460 1.00 81.94 83 HIS A N 1
ATOM 666 C CA . HIS A 1 83 ? -1.877 -19.474 -7.648 1.00 81.94 83 HIS A CA 1
ATOM 667 C C . HIS A 1 83 ? -1.381 -18.055 -7.344 1.00 81.94 83 HIS A C 1
ATOM 669 O O . HIS A 1 83 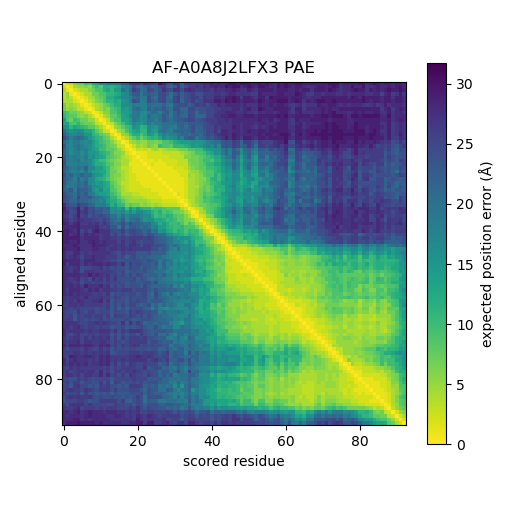? -0.400 -17.597 -7.916 1.00 81.94 83 HIS A O 1
ATOM 675 N N . ILE A 1 84 ? -2.061 -17.327 -6.460 1.00 83.25 84 ILE A N 1
ATOM 676 C CA . ILE A 1 84 ? -1.650 -15.982 -6.058 1.00 83.25 84 ILE A CA 1
ATOM 677 C C . ILE A 1 84 ? -0.370 -16.057 -5.224 1.00 83.25 84 ILE A C 1
ATOM 679 O O . ILE A 1 84 ? 0.566 -15.312 -5.495 1.00 83.25 84 ILE A O 1
ATOM 683 N N . THR A 1 85 ? -0.293 -16.978 -4.259 1.00 82.38 85 THR A N 1
ATOM 684 C CA . THR A 1 85 ? 0.911 -17.187 -3.445 1.00 82.38 85 THR A CA 1
ATOM 685 C C . THR A 1 85 ? 2.121 -17.527 -4.311 1.00 82.38 85 THR A C 1
ATOM 687 O O . THR A 1 85 ? 3.169 -16.917 -4.120 1.00 82.38 85 THR A O 1
ATOM 690 N N . SER A 1 86 ? 1.971 -18.383 -5.327 1.00 83.06 86 SER A N 1
ATOM 691 C CA . SER A 1 86 ? 3.088 -18.737 -6.213 1.00 83.06 86 SER A CA 1
ATOM 692 C C . SER A 1 86 ? 3.632 -17.553 -7.027 1.00 83.06 86 SER A C 1
ATOM 694 O O . SER A 1 86 ? 4.797 -17.563 -7.405 1.00 83.06 86 SER A O 1
ATOM 696 N N . GLN A 1 87 ? 2.836 -16.505 -7.287 1.00 80.31 87 GLN A N 1
ATOM 697 C CA . GLN A 1 87 ? 3.341 -15.281 -7.936 1.00 80.31 87 GLN A CA 1
ATOM 698 C C . GLN A 1 87 ? 4.238 -14.446 -7.006 1.00 80.31 87 GLN A C 1
ATOM 700 O O . GLN A 1 87 ? 5.072 -13.681 -7.484 1.00 80.31 87 GLN A O 1
ATOM 705 N N . PHE A 1 88 ? 4.087 -14.585 -5.685 1.00 76.00 88 PHE A N 1
ATOM 706 C CA . PHE A 1 88 ? 4.908 -13.882 -4.693 1.00 76.00 88 PHE A CA 1
ATOM 707 C C . PHE A 1 88 ? 6.193 -14.638 -4.325 1.00 76.00 88 PHE A C 1
ATOM 709 O O . PHE A 1 88 ? 7.084 -14.054 -3.715 1.00 76.00 88 PHE A O 1
ATOM 716 N N . GLU A 1 89 ? 6.324 -15.906 -4.720 1.00 72.69 89 GLU A N 1
ATOM 717 C CA . GLU A 1 89 ? 7.515 -16.738 -4.483 1.00 72.69 89 GLU A CA 1
ATOM 718 C C . GLU A 1 89 ? 8.671 -16.454 -5.467 1.00 72.69 89 GLU A C 1
ATOM 720 O O . GLU A 1 89 ? 9.703 -17.128 -5.430 1.00 72.69 89 GLU A O 1
ATOM 725 N N . TYR A 1 90 ? 8.536 -15.438 -6.329 1.00 55.81 90 TYR A N 1
ATOM 726 C CA . TYR A 1 90 ? 9.528 -15.042 -7.335 1.00 55.81 90 TYR A CA 1
ATOM 727 C C . TYR A 1 90 ? 10.759 -14.365 -6.693 1.00 55.81 90 TYR A C 1
ATOM 729 O O . TYR A 1 90 ? 10.962 -13.156 -6.787 1.00 55.81 90 TYR A O 1
ATOM 737 N N . GLY A 1 91 ? 11.567 -15.153 -5.984 1.00 55.56 91 GLY A N 1
ATOM 738 C CA . GLY A 1 91 ? 12.784 -14.703 -5.301 1.00 55.56 91 GLY A CA 1
ATOM 739 C C . GLY A 1 91 ? 13.739 -15.811 -4.845 1.00 55.56 91 GLY A C 1
ATOM 740 O O . GLY A 1 91 ? 14.782 -15.496 -4.285 1.00 55.56 91 GLY A O 1
ATOM 741 N N . ASN A 1 92 ? 13.422 -17.087 -5.092 1.00 49.50 92 ASN A N 1
ATOM 742 C CA . ASN A 1 92 ? 14.348 -18.205 -4.887 1.00 49.50 92 ASN A CA 1
ATOM 743 C C . ASN A 1 92 ? 14.846 -18.729 -6.245 1.00 49.50 92 ASN A C 1
ATOM 745 O O . ASN A 1 92 ? 14.457 -19.816 -6.673 1.00 49.50 92 ASN A O 1
ATOM 749 N N . VAL A 1 93 ? 15.668 -17.933 -6.932 1.00 41.62 93 VAL A N 1
ATOM 750 C CA . VAL A 1 93 ? 16.562 -18.381 -8.014 1.00 41.62 93 VAL A CA 1
ATOM 751 C C . VAL A 1 93 ? 17.930 -17.774 -7.761 1.00 41.62 93 VAL A C 1
ATOM 753 O O . VAL A 1 93 ? 17.971 -16.544 -7.535 1.00 41.62 93 VAL A O 1
#

Radius of gyration: 20.69 Å; Cα contacts (8 Å, |Δi|>4): 15; chains: 1; bounding box: 44×36×53 Å

pLDDT: mean 72.99, std 11.05, range [41.62, 90.25]

Foldseek 3Di:
DVCVVVVHDDDPDPPPPCDVVNVVVVVVCVVVVCPPPVPPPVQPPPVVNVVVVCVVQVNDDPVPDDDDPDDDPPDPVVVVVVVVVVVVVPPDD

Mean predicted aligned error: 16.79 Å

Sequence (93 aa):
RRLETMNIAVNENPSLELTEERGILLKIVIAGAFYPNYFVRNRPKKNEYEKEISKELIGRNPATTVVFQGFSADQPGHLYAHHITSQFEYGNV

Organism: NCBI:txid39272

Secondary structure (DSSP, 8-state):
-TTGGGT----SS------HHHHHHHHHHHHHHHTTTTT-S--STHHHHHHHHHHHTTT--TTT-----S--TTS-HHHHHHHHHHHH-TT--

Solvent-accessible surface area (backbone atoms only — not comparable to full-atom values): 6169 Å² total; per-residue (Å²): 119,78,49,64,78,68,74,52,78,83,67,92,66,79,83,70,75,70,44,72,68,53,48,52,50,47,52,49,50,51,52,51,75,39,60,74,68,77,77,61,67,84,67,57,61,70,70,56,43,53,52,50,50,31,58,75,47,72,71,45,57,77,93,81,54,87,85,88,80,92,71,66,88,87,53,69,60,73,69,50,48,57,61,53,51,60,67,73,59,80,76,86,123